Protein AF-A0A5S5DXE3-F1 (afdb_monomer_lite)

pLDDT: mean 74.65, std 13.85, range [44.97, 91.69]

Sequence (95 aa):
MARKTIINLYITTKNKYFLILLIAFLFFNCNKDRCNEGYKEHTVNGQEICIPEFLAGKESNFELGNYYSHPEHGLIILENGIWKNQSDQIIKIEE

Secondary structure (DSSP, 8-state):
--HHHHHHHHHHHHHHHHHHHHHHHHT------SSPTTEEEEEETTEEEEEEBP-TTS---GGG-SEEEETTTEEEEEETTEEEETTS-B-PPP-

Radius of gyration: 26.88 Å; chains: 1; bounding box: 48×29×79 Å

Foldseek 3Di:
DPPVVVVVVVVVVVVVVVVVVVVVVVPPPPPDQPDDPQWHWDADPNDTDTFGADDPPDPDPCPVHFWHQYPVQGIWGQDPNFIAGPVRDTDDDDD

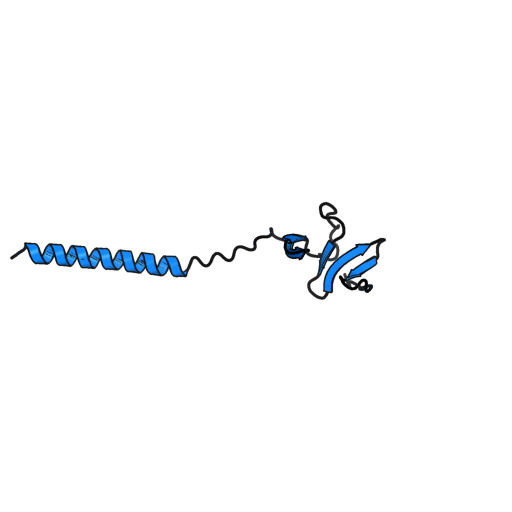Organism: NCBI:txid413713

Structure (mmCIF, N/CA/C/O backbone):
data_AF-A0A5S5DXE3-F1
#
_entry.id   AF-A0A5S5DXE3-F1
#
loop_
_atom_site.group_PDB
_atom_site.id
_atom_site.type_symbol
_atom_site.label_atom_id
_atom_site.label_alt_id
_atom_site.label_comp_id
_atom_site.label_asym_id
_atom_site.label_entity_id
_atom_site.label_seq_id
_atom_site.pdbx_PDB_ins_code
_atom_site.Cartn_x
_atom_site.Cartn_y
_atom_site.Cartn_z
_atom_site.occupancy
_atom_site.B_iso_or_equiv
_atom_site.auth_seq_id
_atom_site.auth_comp_id
_atom_site.auth_asym_id
_atom_site.auth_atom_id
_atom_site.pdbx_PDB_model_num
ATOM 1 N N . MET A 1 1 ? -33.692 15.969 62.815 1.00 50.66 1 MET A N 1
ATOM 2 C CA . MET A 1 1 ? -33.057 16.855 61.808 1.00 50.66 1 MET A CA 1
ATOM 3 C C . MET A 1 1 ? -31.884 16.211 61.039 1.00 50.66 1 MET A C 1
ATOM 5 O O . MET A 1 1 ? -31.295 16.884 60.213 1.00 50.66 1 MET A O 1
ATOM 9 N N . ALA A 1 2 ? -31.569 14.918 61.226 1.00 51.97 2 ALA A N 1
ATOM 10 C CA . ALA A 1 2 ? -30.388 14.269 60.625 1.00 51.97 2 ALA A CA 1
ATOM 11 C C . ALA A 1 2 ? -30.613 13.626 59.235 1.00 51.97 2 ALA A C 1
ATOM 13 O O . ALA A 1 2 ? -29.663 13.331 58.517 1.00 51.97 2 ALA A O 1
ATOM 14 N N . ARG A 1 3 ? -31.872 13.413 58.822 1.00 48.84 3 ARG A N 1
ATOM 15 C CA . ARG A 1 3 ? -32.205 12.660 57.595 1.00 48.84 3 ARG A CA 1
ATOM 16 C C . ARG A 1 3 ? -31.902 13.428 56.298 1.00 48.84 3 ARG A C 1
ATOM 18 O O . ARG A 1 3 ? -31.561 12.810 55.300 1.00 48.84 3 ARG A O 1
ATOM 25 N N . LYS A 1 4 ? -31.988 14.766 56.313 1.00 47.97 4 LYS A N 1
ATOM 26 C CA . LYS A 1 4 ? -31.739 15.616 55.129 1.00 47.97 4 LYS A CA 1
ATOM 27 C C . LYS A 1 4 ? -30.248 15.722 54.777 1.00 47.97 4 LYS A C 1
ATOM 29 O O . LYS A 1 4 ? -29.907 15.810 53.603 1.00 47.97 4 LYS A O 1
ATOM 34 N N . THR A 1 5 ? -29.364 15.659 55.771 1.00 47.84 5 THR A N 1
ATOM 35 C CA . THR A 1 5 ? -27.913 15.829 55.591 1.00 47.84 5 THR A CA 1
ATOM 36 C C . THR A 1 5 ? -27.268 14.627 54.899 1.00 47.84 5 THR A C 1
ATOM 38 O O . THR A 1 5 ? -26.393 14.797 54.057 1.00 47.84 5 THR A O 1
ATOM 41 N N . ILE A 1 6 ? -27.755 13.415 55.185 1.00 52.97 6 ILE A N 1
ATOM 42 C CA . ILE A 1 6 ? -27.241 12.163 54.601 1.00 52.97 6 ILE A CA 1
ATOM 43 C C . ILE A 1 6 ? -27.621 12.050 53.116 1.00 52.97 6 ILE A C 1
ATOM 45 O O . ILE A 1 6 ? -26.803 11.651 52.291 1.00 52.97 6 ILE A O 1
ATOM 49 N N . ILE A 1 7 ? -28.839 12.472 52.756 1.00 51.91 7 ILE A N 1
ATOM 50 C CA . ILE A 1 7 ? -29.314 12.472 51.364 1.00 51.91 7 ILE A CA 1
ATOM 51 C C . ILE A 1 7 ? -28.495 13.459 50.516 1.00 51.91 7 ILE A C 1
ATOM 53 O O . ILE A 1 7 ? -28.076 13.116 49.413 1.00 51.91 7 ILE A O 1
ATOM 57 N N . ASN A 1 8 ? -28.184 14.647 51.047 1.00 44.97 8 ASN A N 1
ATOM 58 C CA . ASN A 1 8 ? -27.369 15.641 50.338 1.00 44.97 8 ASN A CA 1
ATOM 59 C C . ASN A 1 8 ? -25.922 15.181 50.097 1.00 44.97 8 ASN A C 1
ATOM 61 O O . ASN A 1 8 ? -25.374 15.445 49.027 1.00 44.97 8 ASN A O 1
ATOM 65 N N . LEU A 1 9 ? -25.325 14.458 51.050 1.00 48.22 9 LEU A N 1
ATOM 66 C CA . LEU A 1 9 ? -23.987 13.860 50.922 1.00 48.22 9 LEU A CA 1
ATOM 67 C C . LEU A 1 9 ? -23.943 12.733 49.878 1.00 48.22 9 LEU A C 1
ATOM 69 O O . LEU A 1 9 ? -22.980 12.626 49.117 1.00 48.22 9 LEU A O 1
ATOM 73 N N . TYR A 1 10 ? -25.005 11.927 49.798 1.00 51.12 10 TYR A N 1
ATOM 74 C CA . TYR A 1 10 ? -25.147 10.855 48.806 1.00 51.12 10 TYR A CA 1
ATOM 75 C C . TYR A 1 10 ? -25.324 11.398 47.375 1.00 51.12 10 TYR A C 1
ATOM 77 O O . TYR A 1 10 ? -24.766 10.859 46.417 1.00 51.12 10 TYR A O 1
ATOM 85 N N . ILE A 1 11 ? -26.049 12.511 47.221 1.00 51.34 11 ILE A N 1
ATOM 86 C CA . ILE A 1 11 ? -26.242 13.183 45.926 1.00 51.34 11 ILE A CA 1
ATOM 87 C C . ILE A 1 11 ? -24.939 13.849 45.445 1.00 51.34 11 ILE A C 1
ATOM 89 O O . ILE A 1 11 ? -24.602 13.756 44.266 1.00 51.34 11 ILE A O 1
ATOM 93 N N . THR A 1 12 ? -24.152 14.459 46.342 1.00 49.34 12 THR A N 1
ATOM 94 C CA . THR A 1 12 ? -22.879 15.119 45.973 1.00 49.34 12 THR A CA 1
ATOM 95 C C . THR A 1 12 ? -21.755 14.142 45.630 1.00 49.34 12 THR A C 1
ATOM 97 O O . THR A 1 12 ? -20.926 14.449 44.773 1.00 49.34 12 THR A O 1
ATOM 100 N N . THR A 1 13 ? -21.717 12.962 46.250 1.00 50.97 13 THR A N 1
ATOM 101 C CA . THR A 1 13 ? -20.723 11.924 45.925 1.00 50.97 13 THR A CA 1
ATOM 102 C C . THR A 1 13 ? -21.018 11.247 44.589 1.00 50.97 13 THR A C 1
ATOM 104 O O . THR A 1 13 ? -20.098 11.120 43.783 1.00 50.97 13 THR A O 1
ATOM 107 N N . LYS A 1 14 ? -22.287 10.932 44.273 1.00 54.31 14 LYS A N 1
ATOM 108 C CA . LYS A 1 14 ? -22.686 10.455 42.929 1.00 54.31 14 LYS A CA 1
ATOM 109 C C . LYS A 1 14 ? -22.274 11.419 41.808 1.00 54.31 14 LYS A C 1
ATOM 111 O O . LYS A 1 14 ? -21.855 10.972 40.744 1.00 54.31 14 LYS A O 1
ATOM 116 N N . ASN A 1 15 ? -22.339 12.726 42.067 1.00 59.84 15 ASN A N 1
ATOM 117 C CA . ASN A 1 15 ? -22.034 13.763 41.079 1.00 59.84 15 ASN A CA 1
ATOM 118 C C . ASN A 1 15 ? -20.539 13.831 40.705 1.00 59.84 15 ASN A C 1
ATOM 120 O O . ASN A 1 15 ? -20.201 14.155 39.571 1.00 59.84 15 ASN A O 1
ATOM 124 N N . LYS A 1 16 ? -19.631 13.484 41.632 1.00 63.41 16 LYS A N 1
ATOM 125 C CA . LYS A 1 16 ? -18.180 13.448 41.362 1.00 63.41 16 LYS A CA 1
ATOM 126 C C . LYS A 1 16 ? -17.781 12.256 40.491 1.00 63.41 16 LYS A C 1
ATOM 128 O O . LYS A 1 16 ? -16.995 12.422 39.565 1.00 63.41 16 LYS A O 1
ATOM 133 N N . TYR A 1 17 ? -18.351 11.077 40.752 1.00 72.00 17 TYR A N 1
ATOM 134 C CA . TYR A 1 17 ? -18.126 9.894 39.912 1.00 72.00 17 TYR A CA 1
ATOM 135 C C . TYR A 1 17 ? -18.701 10.077 38.506 1.00 72.00 17 TYR A C 1
ATOM 137 O O . TYR A 1 17 ? -18.071 9.676 37.533 1.00 72.00 17 TYR A O 1
ATOM 145 N N . PHE A 1 18 ? -19.853 10.744 38.395 1.00 75.06 18 PHE A N 1
ATOM 146 C CA . PHE A 1 18 ? -20.441 11.101 37.107 1.00 75.06 18 PHE A CA 1
ATOM 147 C C . PHE A 1 18 ? -19.518 12.012 36.286 1.00 75.06 18 PHE A C 1
ATOM 149 O O . PHE A 1 18 ? -19.308 11.762 35.104 1.00 75.06 18 PHE A O 1
ATOM 156 N N . LEU A 1 19 ? -18.898 13.013 36.922 1.00 74.50 19 LEU A N 1
ATOM 157 C CA . LEU A 1 19 ? -17.978 13.931 36.248 1.00 74.50 19 LEU A CA 1
ATOM 158 C C . LEU A 1 19 ? -16.705 13.227 35.742 1.00 74.50 19 LEU A C 1
ATOM 160 O O . LEU A 1 19 ? -16.262 13.484 34.627 1.00 74.50 19 LEU A O 1
ATOM 164 N N . ILE A 1 20 ? -16.143 12.309 36.538 1.00 78.06 20 ILE A N 1
ATOM 165 C CA . ILE A 1 20 ? -14.964 11.508 36.158 1.00 78.06 20 ILE A CA 1
ATOM 166 C C . ILE A 1 20 ? -15.282 10.604 34.960 1.00 78.06 20 ILE A C 1
ATOM 168 O O . ILE A 1 20 ? -14.484 10.502 34.031 1.00 78.06 20 ILE A O 1
ATOM 172 N N . LEU A 1 21 ? -16.463 9.985 34.958 1.00 76.56 21 LEU A N 1
ATOM 173 C CA . LEU A 1 21 ? -16.913 9.122 33.868 1.00 76.56 21 LEU A CA 1
ATOM 174 C C . LEU A 1 21 ? -17.114 9.918 32.568 1.00 76.56 21 LEU A C 1
ATOM 176 O O . LEU A 1 21 ? -16.733 9.455 31.498 1.00 76.56 21 LEU A O 1
ATOM 180 N N . LEU A 1 22 ? -17.625 11.147 32.668 1.00 76.00 22 LEU A N 1
ATOM 181 C CA . LEU A 1 22 ? -17.834 12.043 31.528 1.00 76.00 22 LEU A CA 1
ATOM 182 C C . LEU A 1 22 ? -16.509 12.511 30.900 1.00 76.00 22 LEU A C 1
ATOM 184 O O . LEU A 1 22 ? -16.398 12.581 29.680 1.00 76.00 22 LEU A O 1
ATOM 188 N N . ILE A 1 23 ? -15.485 12.760 31.722 1.00 76.00 23 ILE A N 1
ATOM 189 C CA . ILE A 1 23 ? -14.132 13.104 31.257 1.00 76.00 23 ILE A CA 1
ATOM 190 C C . ILE A 1 23 ? -13.462 11.903 30.574 1.00 76.00 23 ILE A C 1
ATOM 192 O O . ILE A 1 23 ? -12.809 12.076 29.549 1.00 76.00 23 ILE A O 1
ATOM 196 N N . ALA A 1 24 ? -13.656 10.684 31.085 1.00 75.81 24 ALA A N 1
ATOM 197 C CA . ALA A 1 24 ? -13.097 9.475 30.478 1.00 75.81 24 ALA A CA 1
ATOM 198 C C . ALA A 1 24 ? -13.635 9.215 29.056 1.00 75.81 24 ALA A C 1
ATOM 200 O O . ALA A 1 24 ? -12.882 8.773 28.191 1.00 75.81 24 ALA A O 1
ATOM 201 N N . PHE A 1 25 ? -14.903 9.547 28.786 1.00 68.75 25 PHE A N 1
ATOM 202 C CA . PHE A 1 25 ? -15.497 9.420 27.449 1.00 68.75 25 PHE A CA 1
ATOM 203 C C . PHE A 1 25 ? -14.875 10.360 26.406 1.00 68.75 25 PHE A C 1
ATOM 205 O O . PHE A 1 25 ? -14.859 10.019 25.227 1.00 68.75 25 PHE A O 1
ATOM 212 N N . LEU A 1 26 ? -14.322 11.508 26.813 1.00 70.88 26 LEU A N 1
ATOM 213 C CA . LEU A 1 26 ? -13.709 12.465 25.880 1.00 70.88 26 LEU A CA 1
ATOM 214 C C . LEU A 1 26 ? -12.377 11.967 25.294 1.00 70.88 26 LEU A C 1
ATOM 216 O O . LEU A 1 26 ? -11.969 12.426 24.228 1.00 70.88 26 LEU A O 1
ATOM 220 N N . PHE A 1 27 ? -11.714 11.012 25.953 1.00 66.38 27 PHE A N 1
ATOM 221 C CA . PHE A 1 27 ? -10.428 10.463 25.507 1.00 66.38 27 PHE A CA 1
ATOM 222 C C . PHE A 1 27 ? -10.554 9.161 24.700 1.00 66.38 27 PHE A C 1
ATOM 224 O O . PHE A 1 27 ? -9.553 8.660 24.196 1.00 66.38 27 PHE A O 1
ATOM 231 N N . PHE A 1 28 ? -11.767 8.639 24.499 1.00 64.75 28 PHE A N 1
ATOM 232 C CA . PHE A 1 28 ? -12.031 7.470 23.649 1.00 64.75 28 PHE A CA 1
ATOM 233 C C . PHE A 1 28 ? -12.183 7.851 22.162 1.00 64.75 28 PHE A C 1
ATOM 235 O O . PHE A 1 28 ? -13.080 7.377 21.472 1.00 64.75 28 PHE A O 1
ATOM 242 N N . ASN A 1 29 ? -11.294 8.693 21.630 1.00 58.41 29 ASN A N 1
ATOM 243 C CA . ASN A 1 29 ? -11.165 8.840 20.177 1.00 58.41 29 ASN A CA 1
ATOM 244 C C . ASN A 1 29 ? -10.246 7.732 19.659 1.00 58.41 29 ASN A C 1
ATOM 246 O O . ASN A 1 29 ? -9.053 7.924 19.443 1.00 58.41 29 ASN A O 1
ATOM 250 N N . CYS A 1 30 ? -10.808 6.533 19.522 1.00 63.31 30 CYS A N 1
ATOM 251 C CA . CYS A 1 30 ? -10.123 5.401 18.911 1.00 63.31 30 CYS A CA 1
ATOM 252 C C . CYS A 1 30 ? -10.231 5.522 17.382 1.00 63.31 30 CYS A C 1
ATOM 254 O O . CYS A 1 30 ? -11.014 4.816 16.753 1.00 63.31 30 CYS A O 1
ATOM 256 N N . ASN A 1 31 ? -9.463 6.437 16.781 1.00 61.38 31 ASN A N 1
ATOM 257 C CA . ASN A 1 31 ? -9.188 6.390 15.343 1.00 61.38 31 ASN A CA 1
ATOM 258 C C . ASN A 1 31 ? -8.150 5.291 15.125 1.00 61.38 31 ASN A C 1
ATOM 260 O O . ASN A 1 31 ? -6.951 5.549 15.070 1.00 61.38 31 ASN A O 1
ATOM 264 N N . LYS A 1 32 ? -8.611 4.041 15.135 1.00 65.69 32 LYS A N 1
ATOM 265 C CA . LYS A 1 32 ? -7.775 2.907 14.767 1.00 65.69 32 LYS A CA 1
ATOM 266 C C . LYS A 1 32 ? -7.729 2.863 13.245 1.00 65.69 32 LYS A C 1
ATOM 268 O O . LYS A 1 32 ? -8.782 2.701 12.630 1.00 65.69 32 LYS A O 1
ATOM 273 N N . ASP A 1 33 ? -6.536 2.992 12.671 1.00 69.69 33 ASP A N 1
ATOM 274 C CA . ASP A 1 33 ? -6.313 2.685 11.258 1.00 69.69 33 ASP A CA 1
ATOM 275 C C . ASP A 1 33 ? -6.880 1.286 10.980 1.00 69.69 33 ASP A C 1
ATOM 277 O O . ASP A 1 33 ? -6.618 0.335 11.732 1.00 69.69 33 ASP A O 1
ATOM 281 N N . ARG A 1 34 ? -7.748 1.151 9.971 1.00 81.31 34 ARG A N 1
ATOM 282 C CA . ARG A 1 34 ? -8.456 -0.119 9.730 1.00 81.31 34 ARG A CA 1
ATOM 283 C C . ARG A 1 34 ? -7.523 -1.149 9.102 1.00 81.31 34 ARG A C 1
ATOM 285 O O . ARG A 1 34 ? -7.813 -2.343 9.165 1.00 81.31 34 ARG A O 1
ATOM 292 N N . CYS A 1 35 ? -6.409 -0.688 8.539 1.00 85.00 35 CYS A N 1
ATOM 293 C CA . CYS A 1 35 ? -5.353 -1.508 7.972 1.00 85.00 35 CYS A CA 1
ATOM 294 C C . CYS A 1 35 ? -4.223 -1.785 8.970 1.00 85.00 35 CYS A C 1
ATOM 296 O O . CYS A 1 35 ? -3.951 -1.006 9.881 1.00 85.00 35 CYS A O 1
ATOM 298 N N . ASN A 1 36 ? -3.557 -2.924 8.780 1.00 84.00 36 ASN A N 1
ATOM 299 C CA . ASN A 1 36 ? -2.350 -3.264 9.527 1.00 84.00 36 ASN A CA 1
ATOM 300 C C . ASN A 1 36 ? -1.189 -2.340 9.127 1.00 84.00 36 ASN A C 1
ATOM 302 O O . ASN A 1 36 ? -1.193 -1.746 8.052 1.00 84.00 36 ASN A O 1
ATOM 306 N N . GLU A 1 37 ? -0.162 -2.272 9.973 1.00 82.50 37 GLU A N 1
ATOM 307 C CA . GLU A 1 37 ? 1.068 -1.535 9.679 1.00 82.50 37 GLU A CA 1
ATOM 308 C C . GLU A 1 37 ? 1.674 -1.961 8.328 1.00 82.50 37 GLU A C 1
ATOM 310 O O . GLU A 1 37 ? 1.738 -3.152 8.008 1.00 82.50 37 GLU A O 1
ATOM 315 N N . GLY A 1 38 ? 2.095 -0.978 7.526 1.00 79.88 38 GLY A N 1
ATOM 316 C CA . GLY A 1 38 ? 2.594 -1.189 6.164 1.00 79.88 38 GLY A CA 1
ATOM 317 C C . GLY A 1 38 ? 1.503 -1.336 5.098 1.00 79.88 38 GLY A C 1
ATOM 318 O O . GLY A 1 38 ? 1.827 -1.671 3.961 1.00 79.88 38 GLY A O 1
ATOM 319 N N . TYR A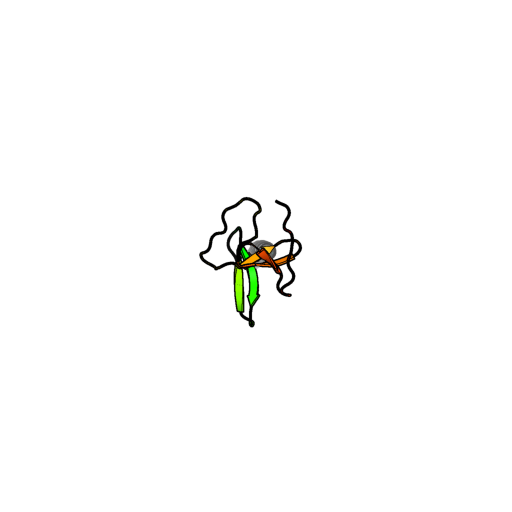 1 39 ? 0.234 -1.086 5.437 1.00 85.38 39 TYR A N 1
ATOM 320 C CA . TYR A 1 39 ? -0.891 -1.057 4.502 1.00 85.38 39 TYR A CA 1
ATOM 321 C C . TYR A 1 39 ? -1.694 0.239 4.638 1.00 85.38 39 TYR A C 1
ATOM 323 O O . TYR A 1 39 ? -1.940 0.710 5.748 1.00 85.38 39 TYR A O 1
ATOM 331 N N . LYS A 1 40 ? -2.185 0.769 3.514 1.00 86.00 40 LYS A N 1
ATOM 332 C CA . LYS A 1 40 ? -3.091 1.924 3.469 1.00 86.00 40 LYS A CA 1
ATOM 333 C C . LYS A 1 40 ? -4.467 1.565 2.936 1.00 86.00 40 LYS A C 1
ATOM 335 O O . LYS A 1 40 ? -4.607 0.730 2.044 1.00 86.00 40 LYS A O 1
ATOM 340 N N . GLU A 1 41 ? -5.476 2.241 3.475 1.00 88.00 41 GLU A N 1
ATOM 341 C CA . GLU A 1 41 ? -6.858 2.144 3.011 1.00 88.00 41 GLU A CA 1
ATOM 342 C C . GLU A 1 41 ? -6.999 2.764 1.619 1.00 88.00 41 GLU A C 1
ATOM 344 O O . GLU A 1 41 ? -6.602 3.907 1.387 1.00 88.00 41 GLU A O 1
ATOM 349 N N . HIS A 1 42 ? -7.604 2.018 0.699 1.00 85.12 42 HIS A N 1
ATOM 350 C CA . HIS A 1 42 ? -7.933 2.485 -0.641 1.00 85.12 42 HIS A CA 1
ATOM 351 C C . HIS A 1 42 ? -9.335 2.021 -1.027 1.00 85.12 42 HIS A C 1
ATOM 353 O O . HIS A 1 42 ? -9.719 0.887 -0.748 1.00 85.12 42 HIS A O 1
ATOM 359 N N . THR A 1 43 ? -10.117 2.882 -1.677 1.00 84.75 43 THR A N 1
ATOM 360 C CA . THR A 1 43 ? -11.474 2.528 -2.122 1.00 84.75 43 THR A CA 1
ATOM 361 C C . THR A 1 43 ? -11.452 2.096 -3.583 1.00 84.75 43 THR A C 1
ATOM 363 O O . THR A 1 43 ? -11.145 2.896 -4.466 1.00 84.75 43 THR A O 1
ATOM 366 N N . VAL A 1 44 ? -11.828 0.847 -3.854 1.00 80.00 44 VAL A N 1
ATOM 367 C CA . VAL A 1 44 ? -11.960 0.293 -5.208 1.00 80.00 44 VAL A CA 1
ATOM 368 C C . VAL A 1 44 ? -13.396 -0.181 -5.396 1.00 80.00 44 VAL A C 1
ATOM 370 O O . VAL A 1 44 ? -13.885 -1.012 -4.638 1.00 80.00 44 VAL A O 1
ATOM 373 N N . ASN A 1 45 ? -14.098 0.360 -6.395 1.00 80.75 45 ASN A N 1
ATOM 374 C CA . ASN A 1 45 ? -15.500 0.021 -6.691 1.00 80.75 45 ASN A CA 1
ATOM 375 C C . ASN A 1 45 ? -16.459 0.172 -5.488 1.00 80.75 45 ASN A C 1
ATOM 377 O O . ASN A 1 45 ? -17.414 -0.587 -5.348 1.00 80.75 45 ASN A O 1
ATOM 381 N N . GLY A 1 46 ? -16.202 1.145 -4.607 1.00 82.94 46 GLY A N 1
ATOM 382 C CA . GLY A 1 46 ? -16.998 1.373 -3.394 1.00 82.94 46 GLY A CA 1
ATOM 383 C C . GLY A 1 46 ? -16.692 0.420 -2.234 1.00 82.94 46 GLY A C 1
ATOM 384 O O . GLY A 1 46 ? -17.334 0.522 -1.193 1.00 82.94 46 GLY A O 1
ATOM 385 N N . GLN A 1 47 ? -15.712 -0.474 -2.387 1.00 82.81 47 GLN A N 1
ATOM 386 C CA . GLN A 1 47 ? -15.202 -1.328 -1.322 1.00 82.81 47 GLN A CA 1
ATOM 387 C C . GLN A 1 47 ? -13.851 -0.801 -0.830 1.00 82.81 47 GLN A C 1
ATOM 389 O O . GLN A 1 47 ? -12.954 -0.521 -1.623 1.00 82.81 47 GLN A O 1
ATOM 394 N N . GLU A 1 48 ? -13.697 -0.688 0.485 1.00 85.25 48 GLU A N 1
ATOM 395 C CA . GLU A 1 48 ? -12.418 -0.354 1.113 1.00 85.25 48 GLU A CA 1
ATOM 396 C C . GLU A 1 48 ? -11.540 -1.607 1.194 1.00 85.25 48 GLU A C 1
ATOM 398 O O . GLU A 1 48 ? -11.961 -2.650 1.705 1.00 85.25 48 GLU A O 1
ATOM 403 N N . ILE A 1 49 ? -10.319 -1.501 0.679 1.00 87.00 49 ILE A N 1
ATOM 404 C CA . ILE A 1 49 ? -9.298 -2.546 0.713 1.00 87.00 49 ILE A CA 1
ATOM 405 C C . ILE A 1 49 ? -7.997 -1.976 1.282 1.00 87.00 49 ILE A C 1
ATOM 407 O O . ILE A 1 49 ? -7.732 -0.781 1.171 1.00 87.00 49 ILE A O 1
ATOM 411 N N . CYS A 1 50 ? -7.180 -2.833 1.888 1.00 87.19 50 CYS A N 1
ATOM 412 C CA . CYS A 1 50 ? -5.865 -2.465 2.405 1.00 87.19 50 CYS A CA 1
ATOM 413 C C . CYS A 1 50 ? -4.792 -2.827 1.378 1.00 87.19 50 CYS A C 1
ATOM 415 O O . CYS A 1 50 ? -4.639 -3.999 1.036 1.00 87.19 50 CYS A O 1
ATOM 417 N N . ILE A 1 51 ? -4.054 -1.831 0.894 1.00 87.56 51 ILE A N 1
ATOM 418 C CA . ILE A 1 51 ? -3.013 -1.989 -0.128 1.00 87.56 51 ILE A CA 1
ATOM 419 C C . ILE A 1 51 ? -1.648 -1.775 0.527 1.00 87.56 51 ILE A C 1
ATOM 421 O O . ILE A 1 51 ? -1.508 -0.818 1.292 1.00 87.56 51 ILE A O 1
ATOM 425 N N . PRO A 1 52 ? -0.648 -2.632 0.265 1.00 87.50 52 PRO A N 1
ATOM 426 C CA . PRO A 1 52 ? 0.671 -2.480 0.864 1.00 87.50 52 PRO A CA 1
ATOM 427 C C . PRO A 1 52 ? 1.308 -1.149 0.456 1.00 87.50 52 PRO A C 1
ATOM 429 O O . PRO A 1 52 ? 1.192 -0.703 -0.689 1.00 87.50 52 PRO A O 1
ATOM 432 N N . GLU A 1 53 ? 1.995 -0.504 1.390 1.00 86.25 53 GLU A N 1
ATOM 433 C CA . GLU A 1 53 ? 2.815 0.664 1.092 1.00 86.25 53 GLU A CA 1
ATOM 434 C C . GLU A 1 53 ? 4.011 0.267 0.227 1.00 86.25 53 GLU A C 1
ATOM 436 O O . GLU A 1 53 ? 4.630 -0.784 0.414 1.00 86.25 53 GLU A O 1
ATOM 441 N N . PHE A 1 54 ? 4.340 1.125 -0.734 1.00 84.12 54 PHE A N 1
ATOM 442 C CA . PHE A 1 54 ? 5.559 0.970 -1.503 1.00 84.12 54 PHE A CA 1
ATOM 443 C C . PHE A 1 54 ? 6.768 1.281 -0.612 1.00 84.12 54 PHE A C 1
ATOM 445 O O . PHE A 1 54 ? 6.868 2.373 -0.052 1.00 84.12 54 PHE A O 1
ATOM 452 N N . LEU A 1 55 ? 7.694 0.328 -0.510 1.00 76.75 55 LEU A N 1
ATOM 453 C CA . LEU A 1 55 ? 8.955 0.475 0.210 1.00 76.75 55 LEU A CA 1
ATOM 454 C C . LEU A 1 55 ? 10.107 0.247 -0.771 1.00 76.75 55 LEU A C 1
ATOM 456 O O . LEU A 1 55 ? 10.303 -0.874 -1.243 1.00 76.75 55 LEU A O 1
ATOM 460 N N . ALA A 1 56 ? 10.864 1.306 -1.063 1.00 72.38 56 ALA A N 1
ATOM 461 C CA . ALA A 1 56 ? 12.051 1.218 -1.906 1.00 72.38 56 ALA A CA 1
ATOM 462 C C . ALA A 1 56 ? 13.050 0.195 -1.331 1.00 72.38 56 ALA A C 1
ATOM 464 O O . ALA A 1 56 ? 13.271 0.131 -0.118 1.00 72.38 56 ALA A O 1
ATOM 465 N N . GLY A 1 57 ? 13.614 -0.649 -2.199 1.00 65.12 57 GLY A N 1
ATOM 466 C CA . GLY A 1 57 ? 14.618 -1.651 -1.824 1.00 65.12 57 GLY A CA 1
ATOM 467 C C . GLY A 1 57 ? 14.106 -2.878 -1.054 1.00 65.12 57 GLY A C 1
ATOM 468 O O . GLY A 1 57 ? 14.919 -3.709 -0.647 1.00 65.12 57 GLY A O 1
ATOM 469 N N . LYS A 1 58 ? 12.791 -3.034 -0.845 1.00 63.47 58 LYS A N 1
ATOM 470 C CA . LYS A 1 58 ? 12.210 -4.239 -0.231 1.00 63.47 58 LYS A CA 1
ATOM 471 C C . LYS A 1 58 ? 11.551 -5.111 -1.296 1.00 63.47 58 LYS A C 1
ATOM 473 O O . LYS A 1 58 ? 10.859 -4.601 -2.172 1.00 63.47 58 LYS A O 1
ATOM 478 N N . GLU A 1 59 ? 11.745 -6.428 -1.208 1.00 63.59 59 GLU A N 1
ATOM 479 C CA . GLU A 1 59 ? 11.040 -7.365 -2.083 1.00 63.59 59 GLU A CA 1
ATOM 480 C C . GLU A 1 59 ? 9.526 -7.194 -1.919 1.00 63.59 59 GLU A C 1
ATOM 482 O O . GLU A 1 59 ? 8.981 -7.212 -0.809 1.00 63.59 59 GLU A O 1
ATOM 487 N N . SER A 1 60 ? 8.860 -6.990 -3.048 1.00 63.72 60 SER A N 1
ATOM 488 C CA . SER A 1 60 ? 7.419 -6.848 -3.156 1.00 63.72 60 SER A CA 1
ATOM 489 C C . SER A 1 60 ? 6.739 -8.131 -2.670 1.00 63.72 60 SER A C 1
ATOM 491 O O . SER A 1 60 ? 6.988 -9.211 -3.202 1.00 63.72 60 SER A O 1
ATOM 493 N N . ASN A 1 61 ? 5.874 -8.041 -1.654 1.00 61.66 61 ASN A N 1
ATOM 494 C CA . ASN A 1 61 ? 5.061 -9.188 -1.250 1.00 61.66 61 ASN A CA 1
ATOM 495 C C . ASN A 1 61 ? 3.904 -9.361 -2.249 1.00 61.66 61 ASN A C 1
ATOM 497 O O . ASN A 1 61 ? 2.939 -8.598 -2.236 1.00 61.66 61 ASN A O 1
ATOM 501 N N . PHE A 1 62 ? 4.010 -10.374 -3.109 1.00 59.41 62 PHE A N 1
ATOM 502 C CA . PHE A 1 62 ? 3.087 -10.638 -4.218 1.00 59.41 62 PHE A CA 1
ATOM 503 C C . PHE A 1 62 ? 1.694 -11.146 -3.802 1.00 59.41 62 PHE A C 1
ATOM 505 O O . PHE A 1 62 ? 0.855 -11.371 -4.674 1.00 59.41 62 PHE A O 1
ATOM 512 N N . GLU A 1 63 ? 1.411 -11.338 -2.509 1.00 61.28 63 GLU A N 1
ATOM 513 C CA . GLU A 1 63 ? 0.133 -11.902 -2.036 1.00 61.28 63 GLU A CA 1
ATOM 514 C C . GLU A 1 63 ? -1.106 -11.088 -2.460 1.00 61.28 63 GLU A C 1
ATOM 516 O O . GLU A 1 63 ? -2.175 -11.662 -2.660 1.00 61.28 63 GLU A O 1
ATOM 521 N N . LEU A 1 64 ? -0.967 -9.772 -2.657 1.00 61.41 64 LEU A N 1
ATOM 522 C CA . LEU A 1 64 ? -2.040 -8.880 -3.132 1.00 61.41 64 LEU A CA 1
ATOM 523 C C . LEU A 1 64 ? -1.865 -8.453 -4.598 1.00 61.41 64 LEU A C 1
ATOM 525 O O . LEU A 1 64 ? -2.538 -7.538 -5.078 1.00 61.41 64 LEU A O 1
ATOM 529 N N . GLY A 1 65 ? -0.970 -9.123 -5.323 1.00 70.00 65 GLY A N 1
ATOM 530 C CA . GLY A 1 65 ? -0.611 -8.785 -6.692 1.00 70.00 65 GLY A CA 1
ATOM 531 C C . GLY A 1 65 ? 0.424 -7.664 -6.771 1.00 70.00 65 GLY A C 1
ATOM 532 O O . GLY A 1 65 ? 1.323 -7.549 -5.941 1.00 70.00 65 GLY A O 1
ATOM 533 N N . ASN A 1 66 ? 0.316 -6.848 -7.818 1.00 84.69 66 ASN A N 1
ATOM 534 C CA . ASN A 1 66 ? 1.349 -5.880 -8.179 1.00 84.69 66 ASN A CA 1
ATOM 535 C C . ASN A 1 66 ? 1.006 -4.433 -7.794 1.00 84.69 66 ASN A C 1
ATOM 537 O O . ASN A 1 66 ? 1.653 -3.520 -8.297 1.00 84.69 66 ASN A O 1
ATOM 541 N N . TYR A 1 67 ? -0.002 -4.216 -6.945 1.00 86.56 67 TYR A N 1
ATOM 542 C CA . TYR A 1 67 ? -0.478 -2.890 -6.546 1.00 86.56 67 TYR A CA 1
ATOM 543 C C . TYR A 1 67 ? 0.160 -2.425 -5.235 1.00 86.56 67 TYR A C 1
ATOM 545 O O . TYR A 1 67 ? 0.153 -3.162 -4.252 1.00 86.56 67 TYR A O 1
ATOM 553 N N . TYR A 1 68 ? 0.641 -1.182 -5.206 1.00 88.25 68 TYR A N 1
ATOM 554 C CA . TYR A 1 68 ? 1.295 -0.582 -4.042 1.00 88.25 68 TYR A CA 1
ATOM 555 C C . TYR A 1 68 ? 0.864 0.870 -3.863 1.00 88.25 68 TYR A C 1
ATOM 557 O O . TYR A 1 68 ? 0.619 1.584 -4.832 1.00 88.25 68 TYR A O 1
ATOM 565 N N . SER A 1 69 ? 0.791 1.336 -2.622 1.00 87.88 69 SER A N 1
ATOM 566 C CA . SER A 1 69 ? 0.539 2.743 -2.317 1.00 87.88 69 SER A CA 1
ATOM 567 C C . SER A 1 69 ? 1.859 3.515 -2.244 1.00 87.88 69 SER A C 1
ATOM 569 O O . SER A 1 69 ? 2.622 3.342 -1.297 1.00 87.88 69 SER A O 1
ATOM 571 N N . HIS A 1 70 ? 2.104 4.412 -3.198 1.00 87.69 70 HIS A N 1
ATOM 572 C CA . HIS A 1 70 ? 3.231 5.345 -3.211 1.00 87.69 70 HIS A CA 1
ATOM 573 C C . HIS A 1 70 ? 2.839 6.697 -2.590 1.00 87.69 70 HIS A C 1
ATOM 575 O O . HIS A 1 70 ? 1.793 7.247 -2.948 1.00 87.69 70 HIS A O 1
ATOM 581 N N . PRO A 1 71 ? 3.666 7.289 -1.710 1.00 83.31 71 PRO A N 1
ATOM 582 C CA . PRO A 1 71 ? 3.343 8.557 -1.053 1.00 83.31 71 PRO A CA 1
ATOM 583 C C . PRO A 1 71 ? 3.139 9.720 -2.037 1.00 83.31 71 PRO A C 1
ATOM 585 O O . PRO A 1 71 ? 2.261 10.548 -1.817 1.00 83.31 71 PRO A O 1
ATOM 588 N N . GLU A 1 72 ? 3.899 9.762 -3.135 1.00 86.88 72 GLU A N 1
ATOM 589 C CA . GLU A 1 72 ? 3.833 10.862 -4.116 1.00 86.88 72 GLU A CA 1
ATOM 590 C C . GLU A 1 72 ? 2.955 10.567 -5.337 1.00 86.88 72 GLU A C 1
ATOM 592 O O . GLU A 1 72 ? 2.420 11.478 -5.963 1.00 86.88 72 GLU A O 1
ATOM 597 N N . HIS A 1 73 ? 2.808 9.290 -5.697 1.00 85.62 73 HIS A N 1
ATOM 598 C CA . HIS A 1 73 ? 2.157 8.875 -6.946 1.00 85.62 73 HIS A CA 1
ATOM 599 C C . HIS A 1 73 ? 0.804 8.195 -6.710 1.00 85.62 73 HIS A C 1
ATOM 601 O O . HIS A 1 73 ? 0.135 7.814 -7.669 1.00 85.62 73 HIS A O 1
ATOM 607 N N . GLY A 1 74 ? 0.385 8.062 -5.447 1.00 86.56 74 GLY A N 1
ATOM 608 C CA . GLY A 1 74 ? -0.826 7.343 -5.077 1.00 86.56 74 GLY A CA 1
ATOM 609 C C . GLY A 1 74 ? -0.691 5.853 -5.368 1.00 86.56 74 GLY A C 1
ATOM 610 O O . GLY A 1 74 ? 0.357 5.258 -5.137 1.00 86.56 74 GLY A O 1
ATOM 611 N N . LEU A 1 75 ? -1.754 5.231 -5.873 1.00 88.88 75 LEU A N 1
ATOM 612 C CA . LEU A 1 75 ? -1.717 3.816 -6.223 1.00 88.88 75 LEU A CA 1
ATOM 613 C C . LEU A 1 75 ? -0.858 3.591 -7.477 1.00 88.88 75 LEU A C 1
ATOM 615 O O . LEU A 1 75 ? -1.130 4.146 -8.545 1.00 88.88 75 LEU A O 1
A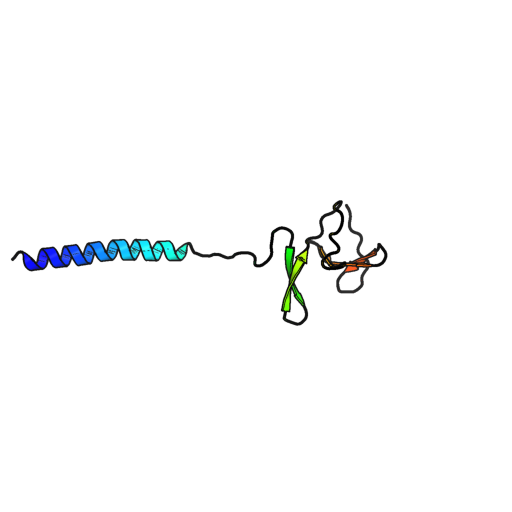TOM 619 N N 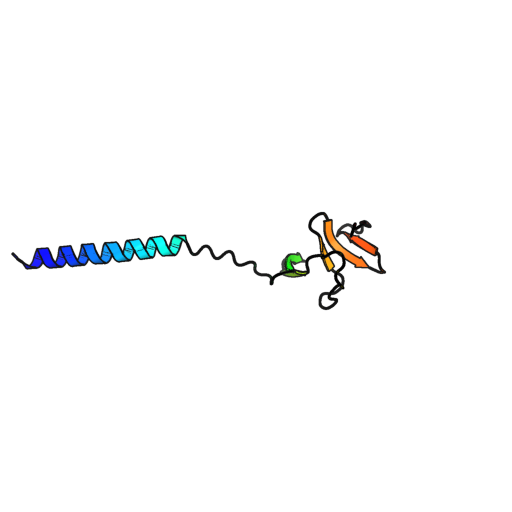. ILE A 1 76 ? 0.148 2.738 -7.342 1.00 90.31 76 ILE A N 1
ATOM 620 C CA . ILE A 1 76 ? 1.071 2.349 -8.403 1.00 90.31 76 ILE A CA 1
ATOM 62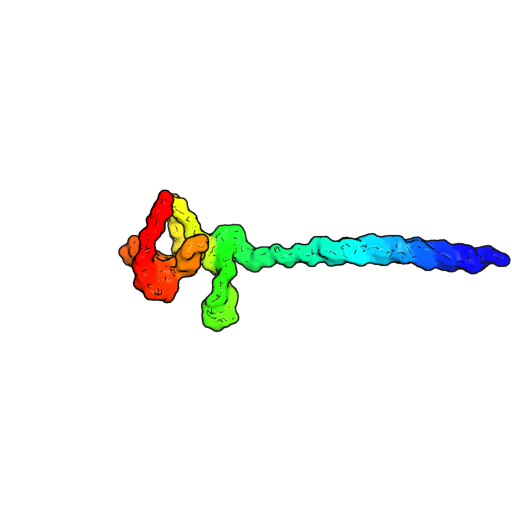1 C C . ILE A 1 76 ? 0.989 0.845 -8.646 1.00 90.31 76 ILE A C 1
ATOM 623 O O . ILE A 1 76 ? 0.628 0.080 -7.751 1.00 90.31 76 ILE A O 1
ATOM 627 N N . ILE A 1 77 ? 1.321 0.420 -9.859 1.00 90.12 77 ILE A N 1
ATOM 628 C CA . ILE A 1 77 ? 1.317 -0.982 -10.264 1.00 90.12 77 ILE A CA 1
ATOM 629 C C . ILE A 1 77 ? 2.640 -1.362 -10.930 1.00 90.12 77 ILE A C 1
ATOM 631 O O . ILE A 1 77 ? 3.162 -0.605 -11.750 1.00 90.12 77 ILE A O 1
ATOM 635 N N . LEU A 1 78 ? 3.181 -2.532 -10.580 1.00 86.81 78 LEU A N 1
ATOM 636 C CA . LEU A 1 78 ? 4.341 -3.126 -11.246 1.00 86.81 78 LEU A CA 1
ATOM 637 C C . LEU A 1 78 ? 3.893 -4.083 -12.354 1.00 86.81 78 LEU A C 1
ATOM 639 O O . LEU A 1 78 ? 3.399 -5.177 -12.089 1.00 86.81 78 LEU A O 1
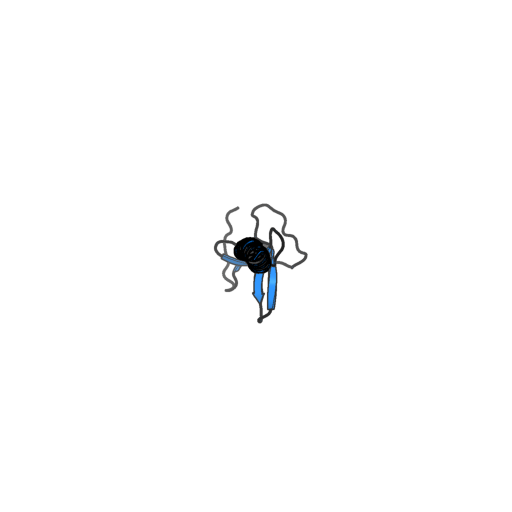ATOM 643 N N . GLU A 1 79 ? 4.113 -3.722 -13.611 1.00 86.88 79 GLU A N 1
ATOM 644 C CA . GLU A 1 79 ? 3.818 -4.597 -14.749 1.00 86.88 79 GLU A CA 1
ATOM 645 C C . GLU A 1 79 ? 5.056 -4.759 -15.623 1.00 86.88 79 GLU A C 1
ATOM 647 O O . GLU A 1 79 ? 5.607 -3.780 -16.119 1.00 86.88 79 GLU A O 1
ATOM 652 N N . ASN A 1 80 ? 5.497 -6.003 -15.840 1.00 84.88 80 ASN A N 1
ATOM 653 C CA . ASN A 1 80 ? 6.666 -6.319 -16.674 1.00 84.88 80 ASN A CA 1
ATOM 654 C C . ASN A 1 80 ? 7.944 -5.547 -16.273 1.00 84.88 80 ASN A C 1
ATOM 656 O O . ASN A 1 80 ? 8.727 -5.146 -17.131 1.00 84.88 80 ASN A O 1
ATOM 660 N N . GLY A 1 81 ? 8.141 -5.311 -14.971 1.00 84.06 81 GLY A N 1
ATOM 661 C CA . GLY A 1 81 ? 9.281 -4.549 -14.447 1.00 84.06 81 GLY A CA 1
ATOM 662 C C . GLY A 1 81 ? 9.155 -3.027 -14.585 1.00 84.06 81 GLY A C 1
ATOM 663 O O . GLY A 1 81 ? 10.107 -2.316 -14.275 1.00 84.06 81 GLY A O 1
ATOM 664 N N . ILE A 1 82 ? 8.008 -2.517 -15.044 1.00 88.12 82 ILE A N 1
ATOM 665 C CA . ILE A 1 82 ? 7.743 -1.085 -15.203 1.00 88.12 82 ILE A CA 1
ATOM 666 C C . ILE A 1 82 ? 6.688 -0.653 -14.188 1.00 88.12 82 ILE A C 1
ATOM 668 O O . ILE A 1 82 ? 5.627 -1.268 -14.077 1.00 88.12 82 ILE A O 1
ATOM 672 N N . TRP A 1 83 ? 6.969 0.439 -13.482 1.00 89.19 83 TRP A N 1
ATOM 673 C CA . TRP A 1 83 ? 6.020 1.076 -12.581 1.00 89.19 83 TRP A CA 1
ATOM 674 C C . TRP A 1 83 ? 5.086 2.012 -13.345 1.00 89.19 83 TRP A C 1
ATOM 676 O O . TRP A 1 83 ? 5.537 2.869 -14.112 1.00 89.19 83 TRP A O 1
ATOM 686 N N . LYS A 1 84 ? 3.781 1.868 -13.117 1.00 91.62 84 LYS A N 1
ATOM 687 C CA . LYS A 1 84 ? 2.743 2.744 -13.670 1.00 91.62 84 LYS A CA 1
ATOM 688 C C . LYS A 1 84 ? 1.857 3.302 -12.564 1.00 91.62 84 LYS A C 1
ATOM 690 O O . LYS A 1 84 ? 1.692 2.663 -11.529 1.00 91.62 84 LYS A O 1
ATOM 695 N N . ASN A 1 85 ? 1.269 4.473 -12.784 1.00 89.88 85 ASN A N 1
ATOM 696 C CA . ASN A 1 85 ? 0.217 5.012 -11.916 1.00 89.88 85 ASN A CA 1
ATOM 697 C C . ASN A 1 85 ? -1.188 4.573 -12.381 1.00 89.88 85 ASN A C 1
ATOM 699 O O . ASN A 1 85 ? -1.339 3.893 -13.394 1.00 89.88 85 ASN A O 1
ATOM 703 N N . GLN A 1 86 ? -2.232 5.010 -11.668 1.00 86.38 86 GLN A N 1
ATOM 704 C CA . GLN A 1 86 ? -3.637 4.730 -12.020 1.00 86.38 86 GLN A CA 1
ATOM 705 C C . GLN A 1 86 ? -4.076 5.268 -13.395 1.00 86.38 86 GLN A C 1
ATOM 707 O O . GLN A 1 86 ? -5.123 4.866 -13.894 1.00 86.38 86 GLN A O 1
ATOM 712 N N . SER A 1 87 ? -3.305 6.179 -13.991 1.00 89.56 87 SER A N 1
ATOM 713 C CA . SER A 1 87 ? -3.553 6.775 -15.308 1.00 89.56 87 SER A CA 1
ATOM 714 C C . SER A 1 87 ? -2.720 6.115 -16.417 1.00 89.56 87 SER A C 1
ATOM 716 O O . SER A 1 87 ? -2.541 6.717 -17.475 1.00 89.56 87 SER A O 1
ATOM 718 N N . ASP A 1 88 ? -2.152 4.929 -16.163 1.00 89.12 88 ASP A N 1
ATOM 719 C CA . ASP A 1 88 ? -1.247 4.189 -17.059 1.00 89.12 88 ASP A CA 1
ATOM 720 C C . ASP A 1 88 ? 0.036 4.938 -17.458 1.00 89.12 88 ASP A C 1
ATOM 722 O O . ASP A 1 88 ? 0.737 4.561 -18.402 1.00 89.12 88 ASP A O 1
ATOM 726 N N . GLN A 1 89 ? 0.398 5.992 -16.725 1.00 91.69 89 GLN A N 1
ATOM 727 C CA . GLN A 1 89 ? 1.634 6.720 -16.977 1.00 91.69 89 GLN A CA 1
ATOM 728 C C . GLN A 1 89 ? 2.797 6.002 -16.308 1.00 91.69 89 GLN A C 1
ATOM 730 O O . GLN A 1 89 ? 2.732 5.659 -15.127 1.00 91.69 89 GLN A O 1
ATOM 735 N N . ILE A 1 90 ? 3.878 5.820 -17.065 1.00 91.38 90 ILE A N 1
ATOM 736 C CA . ILE A 1 90 ? 5.131 5.281 -16.545 1.00 91.38 90 ILE A CA 1
ATOM 737 C C . ILE A 1 90 ? 5.704 6.282 -15.545 1.00 91.38 90 ILE A C 1
ATOM 739 O O . ILE A 1 90 ? 5.928 7.446 -15.886 1.00 91.38 90 ILE A O 1
ATOM 743 N N . ILE A 1 91 ? 5.970 5.810 -14.333 1.00 90.31 91 ILE A N 1
ATOM 744 C CA . ILE A 1 91 ? 6.620 6.593 -13.286 1.00 90.31 91 ILE A CA 1
ATOM 745 C C . ILE A 1 91 ? 8.032 6.061 -13.058 1.00 90.31 91 ILE A C 1
ATOM 747 O O . ILE A 1 91 ? 8.285 4.857 -13.120 1.00 90.31 91 ILE A O 1
ATOM 751 N N . LYS A 1 92 ? 8.971 6.973 -12.813 1.00 85.62 92 LYS A N 1
ATOM 752 C CA . LYS A 1 92 ? 10.291 6.611 -12.303 1.00 85.62 92 LYS A CA 1
ATOM 753 C C . LYS A 1 92 ? 10.237 6.718 -10.794 1.00 85.62 92 LYS A C 1
ATOM 755 O O . LYS A 1 92 ? 9.963 7.793 -10.279 1.00 85.62 92 LYS A O 1
ATOM 760 N N . ILE A 1 93 ? 10.494 5.604 -10.131 1.00 78.81 93 ILE A N 1
ATOM 761 C CA . ILE A 1 93 ? 10.664 5.569 -8.689 1.00 78.81 93 ILE A CA 1
ATOM 762 C C . ILE A 1 93 ? 12.167 5.620 -8.444 1.00 78.81 93 ILE A C 1
ATOM 764 O O . ILE A 1 93 ? 12.895 4.756 -8.933 1.00 78.81 93 ILE A O 1
ATOM 768 N N . GLU A 1 94 ? 12.629 6.678 -7.789 1.00 69.81 94 GLU A N 1
ATOM 769 C CA . GLU A 1 94 ? 14.006 6.759 -7.307 1.00 69.81 94 GLU A CA 1
ATOM 770 C C . GLU A 1 94 ? 14.087 5.946 -6.005 1.00 69.81 94 GLU A C 1
ATOM 772 O O . GLU A 1 94 ? 13.225 6.092 -5.138 1.00 69.81 94 GLU A O 1
ATOM 777 N N . GLU A 1 95 ? 15.047 5.016 -5.934 1.00 59.78 95 GLU A N 1
ATOM 778 C CA . GLU A 1 95 ? 15.280 4.142 -4.770 1.00 59.78 95 GLU A CA 1
ATOM 779 C C . GLU A 1 95 ? 15.879 4.890 -3.574 1.00 59.78 95 GLU A C 1
ATOM 781 O O . GLU A 1 95 ? 16.767 5.749 -3.789 1.00 59.78 95 GLU A O 1
#